Protein AF-A0A369UV95-F1 (afdb_monomer_lite)

Secondary structure (DSSP, 8-state):
-EEEE-----TTT--S-B---SS-S---TT-EEEEEEEEETTEEEEEEEEE-

InterPro domains:
  IPR002059 Cold-shock protein Csp, DNA-binding [PF00313] (18-50)
  IPR002059 Cold-shock protein Csp, DNA-binding [PS51857] (1-51)
  IPR002059 Cold-shock protein Csp, DNA-binding [cd04458] (3-51)
  IPR011129 Cold-shock domain [SM00357] (3-52)
  IPR012156 Cold shock, CspA [PIRSF002599] (1-51)
  IPR012340 Nucleic acid-binding, OB-fold [G3DSA:2.40.50.140] (1-32)
  IPR012340 Nucleic acid-binding, OB-fold [SSF50249] (1-50)

Fo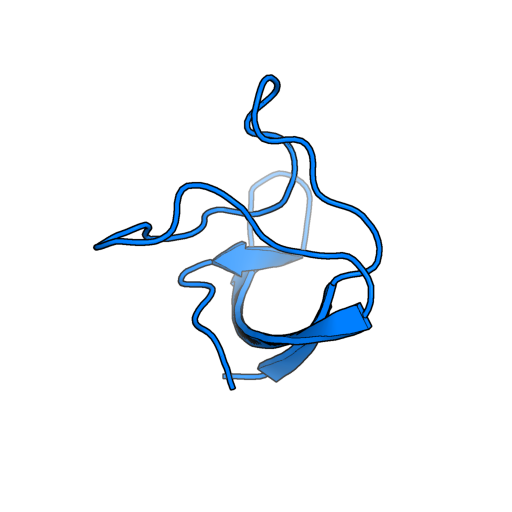ldseek 3Di:
DDKDFPQDDDLVPPPDAAAPPPPDSDDDGRFIWDWDWDQDPVGTTTHHIDGD

pLDDT: mean 73.85, std 12.39, range [46.97, 86.12]

Radius of gyration: 10.43 Å; chains: 1; bounding box: 23×22×24 Å

Sequence (52 aa):
MATGTVKWFNAEKGFGFNIAAQGFRELLEGQKVTFDIAQGQKGPTAENIVLA

Structure (mmCIF, N/CA/C/O backbone):
data_AF-A0A369UV95-F1
#
_entry.id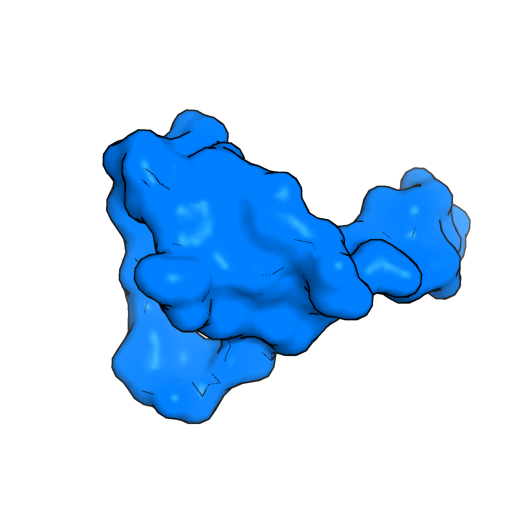   AF-A0A369UV95-F1
#
loop_
_atom_site.group_PDB
_atom_site.id
_atom_site.type_symbol
_atom_site.label_atom_id
_atom_site.label_alt_id
_atom_site.label_comp_id
_atom_site.label_asym_id
_atom_site.label_entity_id
_atom_site.label_seq_id
_atom_site.pdbx_PDB_ins_code
_atom_site.Cartn_x
_atom_site.Cartn_y
_atom_site.Cartn_z
_atom_site.occupancy
_atom_site.B_iso_or_equiv
_atom_site.auth_seq_id
_atom_site.auth_comp_id
_atom_site.auth_asym_id
_atom_site.auth_atom_id
_atom_site.pdbx_PDB_model_num
ATOM 1 N N . MET A 1 1 ? 1.841 -7.419 10.659 1.00 79.25 1 MET A N 1
ATOM 2 C CA . MET A 1 1 ? 0.835 -7.700 9.619 1.00 79.25 1 MET A CA 1
ATOM 3 C C . MET A 1 1 ? -0.462 -6.953 9.898 1.00 79.25 1 MET A C 1
ATOM 5 O O . MET A 1 1 ? -1.207 -7.307 10.805 1.00 79.25 1 MET A O 1
ATOM 9 N N . ALA A 1 2 ? -0.691 -5.884 9.142 1.00 83.62 2 ALA A N 1
ATOM 10 C CA . ALA A 1 2 ? -1.939 -5.140 9.056 1.00 83.62 2 ALA A CA 1
ATOM 11 C C . ALA A 1 2 ? -2.649 -5.490 7.739 1.00 83.62 2 ALA A C 1
ATOM 13 O O . ALA A 1 2 ? -1.998 -5.821 6.751 1.00 83.62 2 ALA A O 1
ATOM 14 N N . THR A 1 3 ? -3.977 -5.423 7.716 1.00 84.69 3 THR A N 1
ATOM 15 C CA . THR A 1 3 ? -4.784 -5.621 6.505 1.00 84.69 3 THR A CA 1
ATOM 16 C C . THR A 1 3 ? -5.366 -4.301 6.024 1.00 84.69 3 THR A C 1
ATOM 18 O O . THR A 1 3 ? -5.661 -3.402 6.813 1.00 84.69 3 THR A O 1
ATOM 21 N N . GLY A 1 4 ? -5.546 -4.178 4.714 1.00 85.62 4 GLY A N 1
ATOM 22 C CA . GLY A 1 4 ? -6.158 -3.007 4.108 1.00 85.62 4 GLY A CA 1
ATOM 23 C C . GLY A 1 4 ? -6.696 -3.281 2.715 1.00 85.62 4 GLY A C 1
ATOM 24 O O . GLY A 1 4 ? -6.570 -4.379 2.174 1.00 85.62 4 GLY A O 1
ATOM 25 N N . THR A 1 5 ? -7.307 -2.251 2.147 1.00 84.88 5 THR A N 1
ATOM 26 C CA . THR A 1 5 ? -7.836 -2.276 0.788 1.00 84.88 5 THR A CA 1
ATOM 27 C C . THR A 1 5 ? -7.015 -1.333 -0.072 1.00 84.88 5 THR A C 1
ATOM 29 O O . THR A 1 5 ? -6.752 -0.193 0.321 1.00 84.88 5 THR A O 1
ATOM 32 N N . VAL A 1 6 ? -6.616 -1.791 -1.252 1.00 84.12 6 VAL A N 1
ATOM 33 C CA . VAL A 1 6 ? -5.902 -0.971 -2.228 1.00 84.12 6 VAL A CA 1
ATOM 34 C C . VAL A 1 6 ? -6.828 0.151 -2.681 1.00 84.12 6 VAL A C 1
ATOM 36 O O . VAL A 1 6 ? -7.872 -0.091 -3.276 1.00 84.12 6 VAL A O 1
ATOM 39 N N . LYS A 1 7 ? -6.453 1.391 -2.367 1.00 80.56 7 LYS A N 1
ATOM 40 C CA . LYS A 1 7 ? -7.217 2.582 -2.758 1.00 80.56 7 LYS A CA 1
ATOM 41 C C . LYS A 1 7 ? -6.804 3.108 -4.128 1.00 80.56 7 LYS A C 1
ATOM 43 O O . LYS A 1 7 ? -7.624 3.651 -4.846 1.00 80.56 7 LYS A O 1
ATOM 48 N N . TRP A 1 8 ? -5.523 3.006 -4.449 1.00 72.44 8 TRP A N 1
ATOM 49 C CA . TRP A 1 8 ? -4.990 3.335 -5.761 1.00 72.44 8 TRP A CA 1
ATOM 50 C C . TRP A 1 8 ? -3.633 2.646 -5.901 1.00 72.44 8 TRP A C 1
ATOM 52 O O . TRP A 1 8 ? -2.905 2.498 -4.915 1.00 72.44 8 TRP A O 1
ATOM 62 N N . PHE A 1 9 ? -3.303 2.221 -7.113 1.00 75.00 9 PHE A N 1
ATOM 63 C CA . PHE A 1 9 ? -2.015 1.627 -7.440 1.00 75.00 9 PHE A CA 1
ATOM 64 C C . PHE A 1 9 ? -1.563 2.155 -8.799 1.00 75.00 9 PHE A C 1
ATOM 66 O O . PHE A 1 9 ? -2.365 2.262 -9.725 1.00 75.00 9 PHE A O 1
ATOM 73 N N . ASN A 1 10 ? -0.283 2.507 -8.918 1.00 70.12 10 ASN A N 1
ATOM 74 C CA . ASN A 1 10 ? 0.315 2.897 -10.188 1.00 70.12 10 ASN A CA 1
ATOM 75 C C . ASN A 1 10 ? 1.571 2.060 -10.438 1.00 70.12 10 ASN A C 1
ATOM 77 O O . ASN A 1 10 ? 2.606 2.260 -9.796 1.00 70.12 10 ASN A O 1
ATOM 81 N N . ALA A 1 11 ? 1.450 1.140 -11.398 1.00 68.88 11 ALA A N 1
ATOM 82 C CA . ALA A 1 11 ? 2.497 0.204 -11.791 1.00 68.88 11 ALA A CA 1
ATOM 83 C C . ALA A 1 11 ? 3.721 0.898 -12.411 1.00 68.88 11 ALA A C 1
ATOM 85 O O . ALA A 1 11 ? 4.845 0.429 -12.258 1.00 68.88 11 ALA A O 1
ATOM 86 N N . GLU A 1 12 ? 3.513 2.023 -13.099 1.00 65.44 12 GLU A N 1
ATOM 87 C CA . GLU A 1 12 ? 4.552 2.727 -13.860 1.00 65.44 12 GLU A CA 1
ATOM 88 C C . GLU A 1 12 ? 5.467 3.557 -12.960 1.00 65.44 12 GLU A C 1
ATOM 90 O O . GLU A 1 12 ? 6.656 3.712 -13.231 1.00 65.44 12 GLU A O 1
ATOM 95 N N . LYS A 1 13 ? 4.909 4.111 -11.880 1.00 61.22 13 LYS A N 1
ATOM 96 C CA . LYS A 1 13 ? 5.639 4.989 -10.965 1.00 61.22 13 LYS A CA 1
ATOM 97 C C . LYS A 1 13 ? 6.308 4.244 -9.814 1.00 61.22 13 LYS A C 1
ATOM 99 O O . LYS A 1 13 ? 7.168 4.833 -9.170 1.00 61.22 13 LYS A O 1
ATOM 104 N N . GLY A 1 14 ? 5.906 3.009 -9.503 1.00 58.69 14 GLY A N 1
ATOM 105 C CA . GLY A 1 14 ? 6.395 2.287 -8.317 1.00 58.69 14 GLY A CA 1
ATOM 106 C C . GLY A 1 14 ? 6.121 3.018 -6.990 1.00 58.69 14 GLY A C 1
ATOM 107 O O . GLY A 1 14 ? 6.672 2.665 -5.952 1.00 58.69 14 GLY A O 1
ATOM 108 N N . PHE A 1 15 ? 5.281 4.061 -7.014 1.00 53.91 15 PHE A N 1
ATOM 109 C CA . PHE A 1 15 ? 4.861 4.814 -5.841 1.00 53.91 15 PHE A CA 1
ATOM 110 C C . PHE A 1 15 ? 3.540 4.240 -5.359 1.00 53.91 15 PHE A C 1
ATOM 112 O O . PHE A 1 15 ? 2.486 4.471 -5.944 1.00 53.91 15 PHE A O 1
ATOM 119 N N . GLY A 1 16 ? 3.630 3.471 -4.287 1.00 52.44 16 GLY A N 1
ATOM 120 C CA . GLY A 1 16 ? 2.509 2.723 -3.750 1.00 52.44 16 GLY A CA 1
ATOM 121 C C . GLY A 1 16 ? 3.060 1.510 -3.040 1.00 52.44 16 GLY A C 1
ATOM 122 O O . GLY A 1 16 ? 2.807 0.397 -3.472 1.00 52.44 16 GLY A O 1
ATOM 123 N N . PHE A 1 17 ? 3.814 1.776 -1.968 1.00 54.75 17 PHE A N 1
ATOM 124 C CA . PHE A 1 17 ? 4.326 0.788 -1.025 1.00 54.75 17 PHE A CA 1
ATOM 125 C C . PHE A 1 17 ? 5.378 -0.196 -1.579 1.00 54.75 17 PHE A C 1
ATOM 127 O O . PHE A 1 17 ? 5.439 -0.490 -2.769 1.00 54.75 17 PHE A O 1
ATOM 134 N N . ASN A 1 18 ? 6.253 -0.693 -0.702 1.00 53.38 18 ASN A N 1
ATOM 135 C CA . ASN A 1 18 ? 7.298 -1.642 -1.084 1.00 53.38 18 ASN A CA 1
ATOM 136 C C . ASN A 1 18 ? 6.673 -3.042 -1.178 1.00 53.38 18 ASN A C 1
ATOM 138 O O . ASN A 1 18 ? 6.633 -3.798 -0.206 1.00 53.38 18 ASN A O 1
ATOM 142 N N . ILE A 1 19 ? 6.066 -3.336 -2.327 1.00 56.69 19 ILE A N 1
ATOM 143 C CA . ILE A 1 19 ? 5.471 -4.637 -2.616 1.00 56.69 19 ILE A CA 1
ATOM 144 C C . ILE A 1 19 ? 6.631 -5.575 -2.938 1.00 56.69 19 ILE A C 1
ATOM 146 O O . ILE A 1 19 ? 7.314 -5.403 -3.950 1.00 56.69 19 ILE A O 1
ATOM 150 N N . ALA A 1 20 ? 6.858 -6.575 -2.089 1.00 53.31 20 ALA A N 1
ATOM 151 C CA . ALA A 1 20 ? 7.735 -7.689 -2.416 1.00 53.31 20 ALA A CA 1
ATOM 152 C C . ALA A 1 20 ? 7.039 -8.520 -3.504 1.00 53.31 20 ALA A C 1
ATOM 154 O O . ALA A 1 20 ? 6.389 -9.526 -3.238 1.00 53.31 20 ALA A O 1
ATOM 155 N N . ALA A 1 21 ? 7.106 -8.039 -4.745 1.00 48.03 21 ALA A N 1
ATOM 156 C CA . ALA A 1 21 ? 6.475 -8.633 -5.909 1.00 48.03 21 ALA A CA 1
ATOM 157 C C . ALA A 1 21 ? 7.229 -9.900 -6.336 1.00 48.03 21 ALA A C 1
ATOM 159 O O . ALA A 1 21 ? 7.776 -9.983 -7.434 1.00 48.03 21 ALA A O 1
ATOM 160 N N . GLN A 1 22 ? 7.226 -10.934 -5.497 1.00 46.97 22 GLN A N 1
ATOM 161 C CA . GLN A 1 22 ? 7.402 -12.301 -5.974 1.00 46.97 22 GLN A CA 1
ATOM 162 C C . GLN A 1 22 ? 6.097 -12.732 -6.670 1.00 46.97 22 GLN A C 1
ATOM 164 O O . GLN A 1 22 ? 5.373 -13.590 -6.183 1.00 46.97 22 GLN A O 1
ATOM 169 N N . GLY A 1 23 ? 5.754 -12.074 -7.789 1.00 49.50 23 GLY A N 1
ATOM 170 C CA . GLY A 1 23 ? 4.710 -12.535 -8.716 1.00 49.50 23 GLY A CA 1
ATOM 171 C C . GLY A 1 23 ? 3.628 -11.534 -9.135 1.00 49.50 23 GLY A C 1
ATOM 172 O O . GLY A 1 23 ? 2.991 -11.770 -10.156 1.00 49.50 23 GLY A O 1
ATOM 173 N N . PHE A 1 24 ? 3.427 -10.413 -8.436 1.00 55.38 24 PHE A N 1
ATOM 174 C CA . PHE A 1 24 ? 2.326 -9.490 -8.754 1.00 55.38 24 PHE A CA 1
ATOM 175 C C . PHE A 1 24 ? 2.845 -8.133 -9.224 1.00 55.38 24 PHE A C 1
ATOM 177 O O . PHE A 1 24 ? 3.359 -7.341 -8.440 1.00 55.38 24 PHE A O 1
ATOM 184 N N . ARG A 1 25 ? 2.719 -7.881 -10.533 1.00 61.91 25 ARG A N 1
ATOM 185 C CA . ARG A 1 25 ? 3.048 -6.591 -11.161 1.00 61.91 25 ARG A CA 1
ATOM 186 C C . ARG A 1 25 ? 1.972 -5.527 -10.937 1.00 61.91 25 ARG A C 1
ATOM 188 O O . ARG A 1 25 ? 2.269 -4.350 -11.114 1.00 61.91 25 ARG A O 1
ATOM 195 N N . GLU A 1 26 ? 0.752 -5.924 -10.564 1.00 68.19 26 GLU A N 1
ATOM 196 C CA . GLU A 1 26 ? -0.401 -5.024 -10.513 1.00 68.19 26 GLU A CA 1
ATOM 197 C C . GLU A 1 26 ? -1.332 -5.332 -9.332 1.00 68.19 26 GLU A C 1
ATOM 199 O O . GLU A 1 26 ? -1.658 -6.491 -9.072 1.00 68.19 26 GLU A O 1
ATOM 204 N N . LEU A 1 27 ? -1.754 -4.281 -8.623 1.00 75.69 27 LEU A N 1
ATOM 205 C CA . LEU A 1 27 ? -2.817 -4.316 -7.619 1.00 75.69 27 LEU A CA 1
ATOM 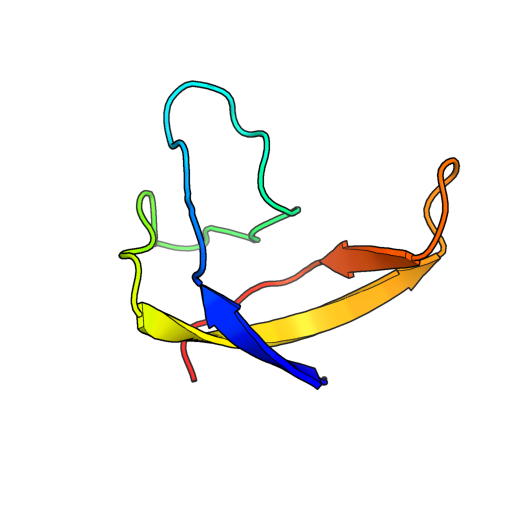206 C C . LEU A 1 27 ? -4.036 -3.564 -8.157 1.00 75.69 27 LEU A C 1
ATOM 208 O O . LEU A 1 27 ? -3.898 -2.473 -8.712 1.00 75.69 27 LEU A O 1
ATOM 212 N N . LEU A 1 28 ? -5.226 -4.125 -7.966 1.00 79.31 28 LEU A N 1
ATOM 213 C CA . LEU A 1 28 ? -6.482 -3.493 -8.363 1.00 79.31 28 LEU A CA 1
ATOM 214 C C . LEU A 1 28 ? -7.060 -2.668 -7.212 1.00 79.31 28 LEU A C 1
ATOM 216 O O . LEU A 1 28 ? -6.965 -3.053 -6.047 1.00 79.31 28 LEU A O 1
ATOM 220 N N . GLU A 1 29 ? -7.702 -1.544 -7.531 1.00 81.69 29 GLU A N 1
ATOM 221 C CA . GLU A 1 29 ? -8.495 -0.806 -6.546 1.00 81.69 29 GLU A CA 1
ATOM 222 C C . GLU A 1 29 ? -9.585 -1.716 -5.953 1.00 81.69 29 GLU A C 1
ATOM 224 O O . GLU A 1 29 ? -10.225 -2.495 -6.657 1.00 81.69 29 GLU A O 1
ATOM 229 N N . GLY A 1 30 ? -9.777 -1.649 -4.636 1.00 81.69 30 GLY A N 1
ATOM 230 C CA . GLY A 1 30 ? -10.724 -2.501 -3.918 1.00 81.69 30 GLY A CA 1
ATOM 231 C C . GLY A 1 30 ? -10.162 -3.867 -3.511 1.00 81.69 30 GLY A C 1
ATOM 232 O O . GLY A 1 30 ? -10.813 -4.590 -2.756 1.00 81.69 30 GLY A O 1
ATOM 233 N N . GLN A 1 31 ? -8.950 -4.221 -3.943 1.00 84.19 31 GLN A N 1
ATOM 234 C CA . GLN A 1 31 ? -8.333 -5.499 -3.601 1.00 84.19 31 GLN A CA 1
ATOM 235 C C . GLN A 1 31 ? -7.877 -5.524 -2.139 1.00 84.19 31 GLN A C 1
ATOM 237 O O . GLN 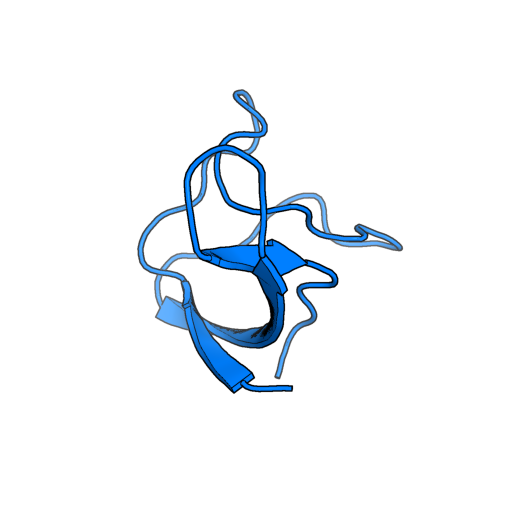A 1 31 ? -7.281 -4.564 -1.643 1.00 84.19 31 GLN A O 1
ATOM 242 N N . LYS A 1 32 ? -8.160 -6.626 -1.437 1.00 85.38 32 LYS A N 1
ATOM 243 C CA . LYS A 1 32 ? -7.695 -6.825 -0.062 1.00 85.38 32 LYS A CA 1
ATOM 244 C C . LYS A 1 32 ? -6.240 -7.270 -0.055 1.00 85.38 32 LYS A C 1
ATOM 246 O O . LYS A 1 32 ? -5.849 -8.180 -0.783 1.00 85.38 32 LYS A O 1
ATOM 251 N N . VAL A 1 33 ? -5.457 -6.625 0.794 1.00 86.12 33 VAL A N 1
ATOM 252 C CA . VAL A 1 33 ? -4.031 -6.877 0.958 1.00 86.12 33 VAL A CA 1
ATOM 253 C C . VAL A 1 33 ? -3.662 -6.961 2.430 1.00 86.12 33 VAL A C 1
ATOM 255 O O . VAL A 1 33 ? -4.291 -6.335 3.286 1.00 86.12 33 VAL A O 1
ATOM 258 N N . THR A 1 34 ? -2.603 -7.704 2.708 1.00 85.94 34 THR A N 1
ATOM 259 C CA . THR A 1 34 ? -1.915 -7.741 3.994 1.00 85.94 34 THR A CA 1
ATOM 260 C C . THR A 1 34 ? -0.529 -7.143 3.812 1.00 85.94 34 THR A C 1
ATOM 262 O O . THR A 1 34 ? 0.103 -7.361 2.786 1.00 85.94 34 THR A O 1
ATOM 265 N N . PHE A 1 35 ? -0.058 -6.365 4.775 1.00 85.88 35 PHE A N 1
ATOM 266 C CA . PHE A 1 35 ? 1.229 -5.682 4.707 1.00 85.88 35 PHE A CA 1
ATOM 267 C C . PHE A 1 35 ? 1.832 -5.487 6.089 1.00 85.88 35 PHE A C 1
ATOM 269 O O . PHE A 1 35 ? 1.137 -5.542 7.107 1.00 85.88 35 PHE A O 1
ATOM 276 N N . ASP A 1 36 ? 3.126 -5.215 6.144 1.00 85.88 36 ASP A N 1
ATOM 277 C CA . ASP A 1 36 ? 3.814 -4.867 7.377 1.00 85.88 36 ASP A CA 1
ATOM 278 C C . ASP A 1 36 ? 4.061 -3.366 7.447 1.00 85.88 36 ASP A C 1
ATOM 280 O O . ASP A 1 36 ? 4.445 -2.730 6.472 1.00 85.88 36 ASP A O 1
ATOM 284 N N . ILE A 1 37 ? 3.786 -2.781 8.612 1.00 86.12 37 ILE A N 1
ATOM 285 C CA . ILE A 1 37 ? 4.023 -1.361 8.861 1.00 86.12 37 ILE A CA 1
ATOM 286 C C . ILE A 1 37 ? 5.445 -1.231 9.401 1.00 86.12 37 ILE A C 1
ATOM 288 O O . ILE A 1 37 ? 5.733 -1.710 10.497 1.00 86.12 37 ILE A O 1
ATOM 292 N N . ALA A 1 38 ? 6.310 -0.555 8.655 1.00 85.31 38 ALA A N 1
ATOM 293 C CA . ALA A 1 38 ? 7.662 -0.201 9.063 1.00 85.31 38 ALA A CA 1
ATOM 294 C C . ALA A 1 38 ? 7.791 1.314 9.254 1.00 85.31 38 ALA A C 1
ATOM 296 O O . ALA A 1 38 ? 7.060 2.093 8.647 1.00 85.31 38 ALA A O 1
ATOM 297 N N . GLN A 1 39 ? 8.717 1.765 10.100 1.00 82.38 39 GLN A N 1
ATOM 298 C CA . GLN A 1 39 ? 9.043 3.190 10.205 1.00 82.38 39 GLN A CA 1
ATOM 299 C C . GLN A 1 39 ? 10.084 3.564 9.148 1.00 82.38 39 GLN A C 1
ATOM 301 O O . GLN A 1 39 ? 11.265 3.255 9.289 1.00 82.38 39 GLN A O 1
ATOM 306 N N . GLY A 1 40 ? 9.645 4.249 8.094 1.00 80.00 40 GLY A N 1
ATOM 307 C CA . GLY A 1 40 ? 10.526 4.839 7.094 1.00 80.00 40 GLY A CA 1
ATOM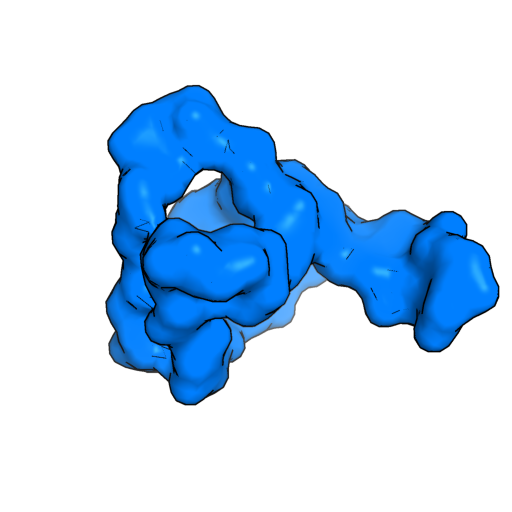 308 C C . GLY A 1 40 ? 10.988 6.248 7.479 1.00 80.00 40 GLY A C 1
ATOM 309 O O . GLY A 1 40 ? 10.446 6.891 8.378 1.00 80.00 40 GLY A O 1
ATOM 310 N N . GLN A 1 41 ? 11.951 6.788 6.726 1.00 78.50 41 GLN A N 1
ATOM 311 C CA . GLN A 1 41 ? 12.501 8.140 6.944 1.00 78.50 41 GLN A CA 1
ATOM 312 C C . GLN A 1 41 ? 11.459 9.273 6.839 1.00 78.50 41 GLN A C 1
ATOM 314 O O . GLN A 1 41 ? 11.715 10.390 7.278 1.00 78.50 41 GLN A O 1
ATOM 319 N N . LYS A 1 42 ? 10.291 9.001 6.243 1.00 80.94 42 LYS A N 1
ATOM 320 C CA . LYS A 1 42 ? 9.189 9.960 6.053 1.00 80.94 42 LYS A CA 1
ATOM 321 C C . LYS A 1 42 ? 7.929 9.602 6.855 1.00 80.94 42 LYS A C 1
ATOM 323 O O . LYS A 1 42 ? 6.863 10.138 6.570 1.00 80.94 42 LYS A O 1
ATOM 328 N N . GLY A 1 43 ? 8.041 8.706 7.838 1.00 83.38 43 GLY A N 1
ATOM 329 C CA . GLY A 1 43 ? 6.920 8.206 8.637 1.00 83.38 43 GLY A CA 1
ATOM 330 C C . GLY A 1 43 ? 6.622 6.724 8.384 1.00 83.38 43 GLY A C 1
ATOM 331 O O . GLY A 1 43 ? 7.406 6.045 7.718 1.00 83.38 43 GLY A O 1
ATOM 332 N N . PRO A 1 44 ? 5.515 6.195 8.934 1.00 82.75 44 PRO A N 1
ATOM 333 C CA . PRO A 1 44 ? 5.141 4.800 8.744 1.00 82.75 44 PRO A CA 1
ATOM 334 C C . PRO A 1 44 ? 4.897 4.493 7.260 1.00 82.75 44 PRO A C 1
ATOM 336 O O . PRO A 1 44 ? 4.098 5.149 6.592 1.00 82.75 44 PRO A O 1
ATOM 339 N N . THR A 1 45 ? 5.593 3.485 6.752 1.00 82.75 45 THR A N 1
ATOM 340 C CA . THR A 1 45 ? 5.522 2.970 5.383 1.00 82.75 45 THR A CA 1
ATOM 341 C C . THR A 1 45 ? 5.060 1.521 5.413 1.00 82.75 45 THR A C 1
ATOM 343 O O . THR A 1 45 ? 5.405 0.797 6.343 1.00 82.75 45 THR A O 1
ATOM 346 N N . ALA A 1 46 ? 4.309 1.078 4.402 1.00 81.62 46 ALA A N 1
ATOM 347 C CA . ALA A 1 46 ? 4.011 -0.346 4.271 1.00 81.62 46 ALA A CA 1
ATOM 348 C C . ALA A 1 46 ? 5.065 -1.065 3.425 1.00 81.62 46 ALA A C 1
ATOM 350 O O . ALA A 1 46 ? 5.466 -0.585 2.357 1.00 81.62 46 ALA A O 1
ATOM 351 N N . GLU A 1 47 ? 5.460 -2.231 3.908 1.00 81.94 47 GLU A N 1
ATOM 352 C CA . GLU A 1 47 ? 6.396 -3.161 3.296 1.00 81.94 47 GLU A CA 1
ATOM 353 C C . GLU A 1 47 ? 5.747 -4.544 3.176 1.00 81.94 47 GLU A C 1
ATOM 355 O O . GLU A 1 47 ? 4.754 -4.834 3.846 1.00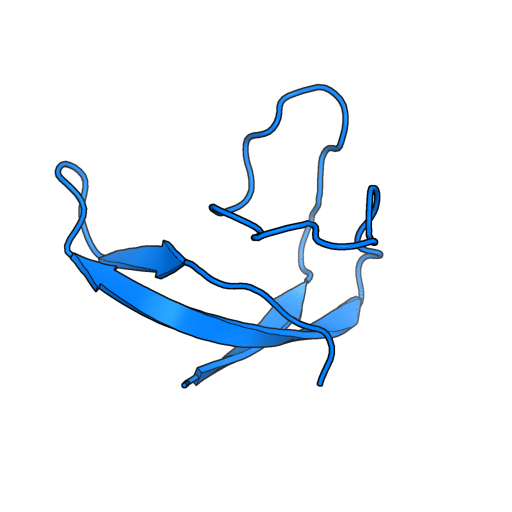 81.94 47 GLU A O 1
ATOM 360 N N . ASN A 1 48 ? 6.307 -5.401 2.318 1.00 80.75 48 ASN A N 1
ATOM 361 C CA . ASN A 1 48 ? 5.884 -6.796 2.146 1.00 80.75 48 ASN A CA 1
ATOM 362 C C . ASN A 1 48 ? 4.378 -6.952 1.889 1.00 80.75 48 ASN A C 1
ATOM 364 O O . ASN A 1 48 ? 3.716 -7.795 2.491 1.00 80.75 48 ASN A O 1
ATOM 368 N N . ILE A 1 49 ? 3.820 -6.124 1.004 1.00 79.88 49 ILE A N 1
ATOM 369 C CA . ILE A 1 49 ? 2.411 -6.271 0.637 1.00 79.88 49 ILE A CA 1
ATOM 370 C C . ILE A 1 49 ? 2.189 -7.597 -0.084 1.00 79.88 49 ILE A C 1
ATOM 372 O O . ILE A 1 49 ? 2.823 -7.880 -1.099 1.00 79.88 49 ILE A O 1
ATOM 376 N N . VAL A 1 50 ? 1.219 -8.353 0.411 1.00 79.44 50 VAL A N 1
ATOM 377 C CA . VAL A 1 50 ? 0.704 -9.591 -0.165 1.00 79.44 50 VAL A CA 1
ATOM 378 C C . VAL A 1 50 ? -0.814 -9.505 -0.287 1.00 79.44 50 VAL A C 1
ATOM 380 O O . VAL A 1 50 ? -1.460 -8.709 0.394 1.00 79.44 50 VAL A O 1
ATOM 383 N N . LEU A 1 51 ? -1.409 -10.317 -1.153 1.00 80.25 51 LEU A N 1
ATOM 384 C CA . LEU A 1 51 ? -2.865 -10.442 -1.208 1.00 80.25 51 LEU A CA 1
ATOM 385 C C . LEU A 1 51 ? -3.373 -11.142 0.055 1.00 80.25 51 LEU A C 1
ATOM 387 O O . LEU A 1 51 ? -2.729 -12.070 0.545 1.00 80.25 51 LEU A O 1
ATOM 391 N N . ALA A 1 52 ? -4.482 -10.639 0.596 1.00 73.31 52 ALA A N 1
ATOM 392 C CA . ALA A 1 52 ? -5.177 -11.253 1.726 1.00 73.31 52 ALA A CA 1
ATOM 393 C C . ALA A 1 52 ? -6.174 -12.314 1.251 1.00 73.31 52 ALA A C 1
ATOM 395 O O . ALA A 1 52 ? -6.789 -12.097 0.179 1.00 73.31 52 ALA A O 1
#

Organism: NCBI:txid146923